Protein AF-A0A0K2B207-F1 (afdb_monomer)

Solvent-accessible surface area (backbone atoms only — not comparable to full-atom values): 3965 Å² total; per-residue (Å²): 132,86,89,62,67,54,71,49,78,46,97,82,53,25,36,38,38,40,38,82,51,91,83,31,30,37,38,39,32,21,43,62,86,68,50,76,78,45,75,48,82,36,48,62,70,59,50,51,51,53,50,52,55,55,55,64,71,64,68,72,82,78,74,87,129

Sequence (65 aa):
MINGGTTIHTADGSTVNVTPRGLEYDLHVRNARGETVATVVMNQDDLDALYEELDAHTTVEWEAA

Secondary structure (DSSP, 8-state):
---S-EEEEPTTS-EEEEEEETTEEEEEEE-TTS-EEEEEEE-HHHHHHHHHHHHHHH-------

Mean predicted aligned error: 7.51 Å

Organism: Streptomyces ambofaciens (strain ATCC 23877 / 3486 / DSM 40053 / JCM 4204 / NBRC 12836 / NRRL B-2516) (NCBI:txid278992)

Foldseek 3Di:
DPPDWDWDADPQLWIWTWDDDPQKIWTFTAGNVRHGPDIDIGGPVVVVVVVVVVVVVPPPPPPDD

Radius of gyration: 14.06 Å; Cα contacts (8 Å, |Δi|>4): 87; chains: 1; bounding box: 41×18×33 Å

pLDDT: mean 83.99, std 16.21, range [40.53, 96.56]

Nearest PDB structures (foldseek):
  8suc-assembly1_A  TM=8.449E-01  e=3.457E-01  Caenorhabditis elegans
  6j9e-assembly1_J  TM=5.694E-01  e=1.607E-01  Xipdecavirus Xp10
  2mqd-assembly1_A  TM=6.041E-01  e=3.667E-01  Limosilactobacillus reuteri subsp. reuteri
  6j9f-assembly1_J  TM=5.192E-01  e=1.607E-01  Xipdecavirus Xp10
  7qqj-assembly1_A  TM=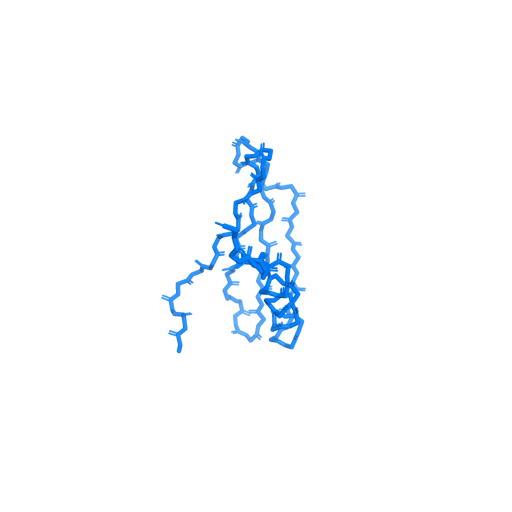7.016E-01  e=1.911E+00  Jeotgalibaca ciconiae

Structure (mmCIF, N/CA/C/O backbone):
data_AF-A0A0K2B207-F1
#
_entry.id   AF-A0A0K2B207-F1
#
loop_
_atom_site.group_PDB
_atom_site.id
_atom_site.type_symbol
_atom_site.label_atom_id
_atom_site.label_alt_id
_atom_site.label_comp_id
_atom_site.label_asym_id
_atom_site.label_entity_id
_atom_site.label_seq_id
_atom_site.pdbx_PDB_ins_code
_atom_site.Cartn_x
_atom_site.Cartn_y
_atom_site.Cartn_z
_atom_site.occupancy
_atom_site.B_iso_or_equiv
_atom_site.auth_seq_id
_atom_site.auth_comp_id
_atom_site.auth_asym_id
_atom_site.auth_atom_id
_atom_site.pdbx_PDB_model_num
ATOM 1 N N . MET A 1 1 ? 10.865 3.984 10.985 1.00 40.53 1 MET A N 1
ATOM 2 C CA . MET A 1 1 ? 9.450 4.400 10.886 1.00 40.53 1 MET A CA 1
ATOM 3 C C . MET A 1 1 ? 9.241 5.045 9.527 1.00 40.53 1 MET A C 1
ATOM 5 O O . MET A 1 1 ? 9.610 6.202 9.361 1.00 40.53 1 MET A O 1
ATOM 9 N N . ILE A 1 2 ? 8.719 4.298 8.550 1.00 42.16 2 ILE A N 1
ATOM 10 C CA . ILE A 1 2 ? 8.254 4.881 7.284 1.00 42.16 2 ILE A CA 1
ATOM 11 C C . ILE A 1 2 ? 6.889 5.500 7.588 1.00 42.16 2 ILE A C 1
ATOM 13 O O . ILE A 1 2 ? 5.873 4.820 7.658 1.00 42.16 2 ILE A O 1
ATOM 17 N N . ASN A 1 3 ? 6.903 6.790 7.909 1.00 44.81 3 ASN A N 1
ATOM 18 C CA . ASN A 1 3 ? 5.711 7.576 8.195 1.00 44.81 3 ASN A CA 1
ATOM 19 C C . ASN A 1 3 ? 5.285 8.248 6.880 1.00 44.81 3 ASN A C 1
ATOM 21 O O . ASN A 1 3 ? 5.558 9.421 6.644 1.00 44.81 3 ASN A O 1
ATOM 25 N N . GLY A 1 4 ? 4.736 7.453 5.965 1.00 50.59 4 GLY A N 1
ATOM 26 C CA . GLY A 1 4 ? 4.324 7.886 4.633 1.00 50.59 4 GLY A CA 1
ATOM 27 C C . GLY A 1 4 ? 3.910 6.667 3.827 1.00 50.59 4 GLY A C 1
ATOM 28 O O . GLY A 1 4 ? 4.724 5.770 3.646 1.00 50.59 4 GLY A O 1
ATOM 29 N N . GLY A 1 5 ? 2.641 6.596 3.424 1.00 67.06 5 GLY A N 1
ATOM 30 C CA . GLY A 1 5 ? 2.123 5.452 2.673 1.00 67.06 5 GLY A CA 1
ATOM 31 C C . GLY A 1 5 ? 2.978 5.153 1.442 1.00 67.06 5 GLY A C 1
ATOM 32 O O . GLY A 1 5 ? 3.387 6.069 0.724 1.00 67.06 5 GLY A O 1
ATOM 33 N N . THR A 1 6 ? 3.268 3.875 1.219 1.00 84.31 6 THR A N 1
ATOM 34 C CA . THR A 1 6 ? 4.039 3.415 0.061 1.00 84.31 6 THR A CA 1
ATOM 35 C C . THR A 1 6 ? 3.099 3.262 -1.124 1.00 84.31 6 THR A C 1
ATOM 37 O O . THR A 1 6 ? 2.027 2.674 -0.997 1.00 84.31 6 THR A O 1
ATOM 40 N N . THR A 1 7 ? 3.491 3.779 -2.288 1.00 89.50 7 THR A N 1
ATOM 41 C CA . THR A 1 7 ? 2.763 3.546 -3.540 1.00 89.50 7 THR A CA 1
ATOM 42 C C . THR A 1 7 ? 3.621 2.721 -4.488 1.00 89.50 7 THR A C 1
ATOM 44 O O . THR A 1 7 ? 4.725 3.128 -4.839 1.00 89.50 7 THR A O 1
ATOM 47 N N . ILE A 1 8 ? 3.097 1.577 -4.917 1.00 89.31 8 ILE A N 1
ATOM 48 C CA . ILE A 1 8 ? 3.670 0.746 -5.976 1.00 89.31 8 ILE A CA 1
ATOM 49 C C . ILE A 1 8 ? 3.031 1.179 -7.297 1.00 89.31 8 ILE A C 1
ATOM 51 O O . ILE A 1 8 ? 1.804 1.230 -7.407 1.00 89.31 8 ILE A O 1
ATOM 55 N N . HIS A 1 9 ? 3.858 1.483 -8.295 1.00 90.69 9 HIS A N 1
ATOM 56 C CA . HIS A 1 9 ? 3.424 1.806 -9.654 1.00 90.69 9 HIS A CA 1
ATOM 57 C C . HIS A 1 9 ? 3.640 0.599 -10.562 1.00 90.69 9 HIS A C 1
ATOM 59 O O . HIS A 1 9 ? 4.754 0.084 -10.650 1.00 90.69 9 HIS A O 1
ATOM 65 N N . THR A 1 10 ? 2.591 0.152 -11.244 1.00 89.38 10 THR A N 1
ATOM 66 C CA . THR A 1 10 ? 2.660 -0.987 -12.164 1.00 89.38 10 THR A CA 1
ATOM 67 C C . THR A 1 10 ? 2.809 -0.517 -13.612 1.00 89.38 10 THR A C 1
ATOM 69 O O . THR A 1 10 ? 2.488 0.621 -13.961 1.00 89.38 10 THR A O 1
ATOM 72 N N . ALA A 1 11 ? 3.306 -1.397 -14.486 1.00 92.50 11 ALA A N 1
ATOM 73 C CA . ALA A 1 11 ? 3.610 -1.062 -15.882 1.00 92.50 11 ALA A CA 1
ATOM 74 C C . ALA A 1 11 ? 2.379 -0.660 -16.720 1.00 92.50 11 ALA A C 1
ATOM 76 O O . ALA A 1 11 ? 2.512 0.047 -17.715 1.00 92.50 11 ALA A O 1
ATOM 77 N N . ASP A 1 12 ? 1.183 -1.095 -16.321 1.00 92.50 12 ASP A N 1
ATOM 78 C CA . ASP A 1 12 ? -0.097 -0.744 -16.949 1.00 92.50 12 ASP A CA 1
ATOM 79 C C . ASP A 1 12 ? -0.651 0.620 -16.482 1.00 92.50 12 ASP A C 1
ATOM 81 O O . ASP A 1 12 ? -1.722 1.034 -16.923 1.00 92.50 12 ASP A O 1
ATOM 85 N N . GLY A 1 13 ? 0.065 1.323 -15.599 1.00 92.44 13 GLY A N 1
ATOM 86 C CA . GLY A 1 13 ? -0.357 2.596 -15.016 1.00 92.44 13 GLY A CA 1
ATOM 87 C C . GLY A 1 13 ? -1.274 2.458 -13.799 1.00 92.44 13 GLY A C 1
ATOM 88 O O . GLY A 1 13 ? -1.672 3.476 -13.230 1.00 92.44 13 GLY A O 1
ATOM 89 N N . SER A 1 14 ? -1.602 1.236 -13.378 1.00 95.12 14 SER A N 1
ATOM 90 C CA . SER A 1 14 ? -2.292 0.990 -12.113 1.00 95.12 14 SER A CA 1
ATOM 91 C C . SER A 1 14 ? -1.379 1.319 -10.917 1.00 95.12 14 SER A C 1
ATOM 93 O O . SER A 1 14 ? -0.162 1.497 -11.037 1.00 95.12 14 SER A O 1
ATOM 95 N N . THR A 1 15 ? -1.980 1.477 -9.738 1.00 95.06 15 THR A N 1
ATOM 96 C CA . THR A 1 15 ? -1.242 1.770 -8.502 1.00 95.06 15 THR A CA 1
ATOM 97 C C . THR A 1 15 ? -1.764 0.950 -7.335 1.00 95.06 15 THR A C 1
ATOM 99 O O . THR A 1 15 ? -2.964 0.695 -7.234 1.00 95.06 15 THR A O 1
ATOM 102 N N . VAL A 1 16 ? -0.865 0.562 -6.434 1.00 93.69 16 VAL A N 1
ATOM 103 C CA . VAL A 1 16 ? -1.215 -0.028 -5.138 1.00 93.69 16 VAL A CA 1
ATOM 104 C C . VAL A 1 16 ? -0.720 0.912 -4.053 1.00 93.69 16 VAL A C 1
ATOM 106 O O . VAL A 1 16 ? 0.475 1.174 -3.974 1.00 93.69 16 VAL A O 1
ATOM 109 N N . ASN A 1 17 ? -1.628 1.449 -3.243 1.00 93.56 17 ASN A N 1
ATOM 110 C CA . ASN A 1 17 ? -1.289 2.352 -2.145 1.00 93.56 17 ASN A CA 1
ATOM 111 C C . ASN A 1 17 ? -1.498 1.646 -0.806 1.00 93.56 17 ASN A C 1
ATOM 113 O O . ASN A 1 17 ? -2.610 1.200 -0.523 1.00 93.56 17 ASN A O 1
ATOM 117 N N . VAL A 1 18 ? -0.437 1.566 -0.007 1.00 93.06 18 VAL A N 1
ATOM 118 C CA . VAL A 1 18 ? -0.448 0.977 1.331 1.00 93.06 18 VAL A CA 1
ATOM 119 C C . VAL A 1 18 ? -0.641 2.076 2.365 1.00 93.06 18 VAL A C 1
ATOM 121 O O . VAL A 1 18 ? 0.203 2.964 2.512 1.00 93.06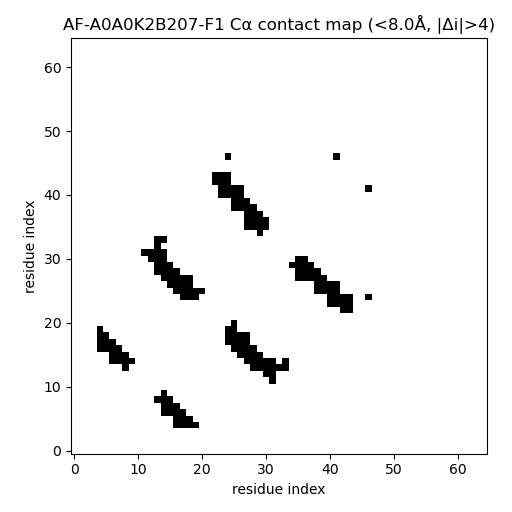 18 VAL A O 1
ATOM 124 N N . THR A 1 19 ? -1.731 1.999 3.125 1.00 92.25 19 THR A N 1
ATOM 125 C CA . THR A 1 19 ? -2.035 2.959 4.190 1.00 92.25 19 THR A CA 1
ATOM 126 C C . THR A 1 19 ? -2.279 2.262 5.524 1.00 92.25 19 THR A C 1
ATOM 128 O O . THR A 1 19 ? -3.003 1.269 5.559 1.00 92.25 19 THR A O 1
ATOM 131 N N . PRO A 1 20 ? -1.724 2.776 6.636 1.00 91.75 20 PRO A N 1
ATOM 132 C CA . PRO A 1 20 ? -1.966 2.204 7.953 1.00 91.75 20 PRO A CA 1
ATOM 133 C C . PRO A 1 20 ? -3.430 2.370 8.382 1.00 91.75 20 PRO A C 1
ATOM 135 O O . PRO A 1 20 ? -4.035 3.431 8.212 1.00 91.75 20 PRO A O 1
ATOM 138 N N . ARG A 1 21 ? -3.964 1.324 9.011 1.00 89.25 21 ARG A N 1
ATOM 139 C CA . ARG A 1 21 ? -5.306 1.212 9.585 1.00 89.25 21 ARG A CA 1
ATOM 140 C C . ARG A 1 21 ? -5.204 0.614 10.992 1.00 89.25 21 ARG A C 1
ATOM 142 O O . ARG A 1 21 ? -5.419 -0.572 11.224 1.00 89.25 21 ARG A O 1
ATOM 149 N N . GLY A 1 22 ? -4.875 1.453 11.971 1.00 89.25 22 GLY A N 1
ATOM 150 C CA . GLY A 1 22 ? -4.643 0.984 13.340 1.00 89.25 22 GLY A CA 1
ATOM 151 C C . GLY A 1 22 ? -3.388 0.109 13.419 1.00 89.25 22 GLY A C 1
ATOM 152 O O . GLY A 1 22 ? -2.292 0.633 13.257 1.00 89.25 22 GLY A O 1
ATOM 153 N N . LEU A 1 23 ? -3.562 -1.190 13.690 1.00 88.88 23 LEU A N 1
ATOM 154 C CA . LEU A 1 23 ? -2.484 -2.197 13.699 1.00 88.88 23 LEU A CA 1
ATOM 155 C C . LEU A 1 23 ? -2.388 -2.989 12.381 1.00 88.88 23 LEU A C 1
ATOM 157 O O . 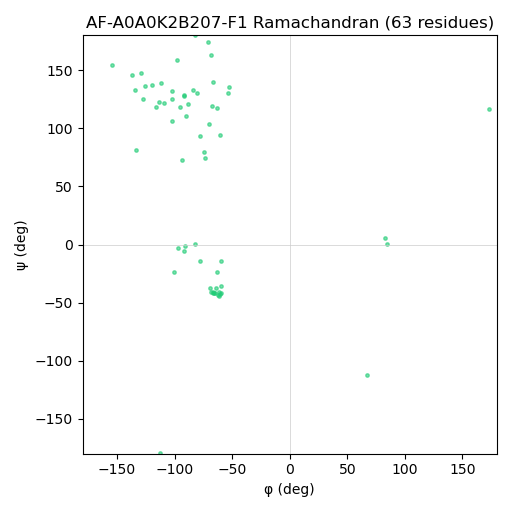LEU A 1 23 ? -1.527 -3.852 12.244 1.00 88.88 23 LEU A O 1
ATOM 161 N N . GLU A 1 24 ? -3.295 -2.720 11.446 1.00 94.50 24 GLU A N 1
ATOM 162 C CA . GLU A 1 24 ? -3.368 -3.344 10.128 1.00 94.50 24 GLU A CA 1
ATOM 163 C C . GLU A 1 24 ? -3.046 -2.311 9.042 1.00 94.50 24 GLU A C 1
ATOM 165 O O . GLU A 1 24 ? -2.796 -1.134 9.319 1.00 94.50 24 GLU A O 1
ATOM 170 N N . TYR A 1 25 ? -3.088 -2.751 7.791 1.00 94.50 25 TYR A N 1
ATOM 171 C CA . TYR A 1 25 ? -2.814 -1.955 6.609 1.00 94.50 25 TYR A CA 1
ATOM 172 C C . TYR A 1 25 ? -3.876 -2.217 5.547 1.00 94.50 25 TYR A C 1
ATOM 174 O O . TYR A 1 25 ?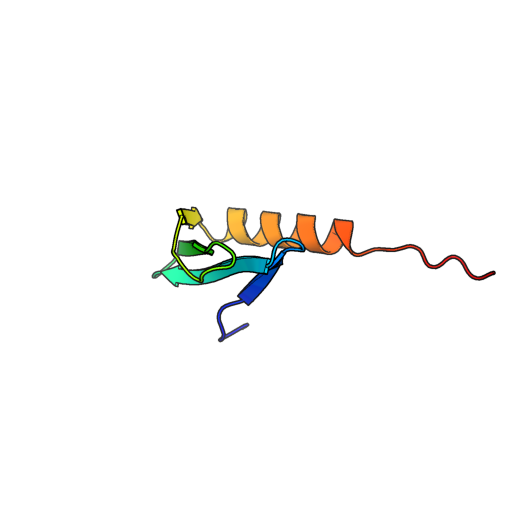 -4.195 -3.365 5.247 1.00 94.50 25 TYR A O 1
ATOM 182 N N . ASP A 1 26 ? -4.403 -1.147 4.958 1.00 95.19 26 ASP A N 1
ATOM 183 C CA . ASP A 1 26 ? -5.222 -1.230 3.754 1.00 95.19 26 ASP A CA 1
ATOM 184 C C . ASP A 1 26 ? -4.312 -1.083 2.524 1.00 95.19 26 ASP A C 1
ATOM 186 O O . ASP A 1 26 ? -3.540 -0.127 2.411 1.00 95.19 26 ASP A O 1
ATOM 190 N N . LEU A 1 27 ? -4.434 -2.013 1.581 1.00 94.56 27 LEU A N 1
ATOM 191 C CA . LEU A 1 27 ? -3.848 -1.948 0.247 1.00 94.56 27 LEU A CA 1
ATOM 192 C C . LEU A 1 27 ? -4.943 -1.566 -0.741 1.00 94.56 27 LEU A C 1
ATOM 194 O O . LEU A 1 27 ? -5.809 -2.373 -1.084 1.00 94.56 27 LEU A O 1
ATOM 198 N N . HIS A 1 28 ? -4.899 -0.329 -1.217 1.00 95.19 28 HIS A N 1
ATOM 199 C CA . HIS A 1 28 ? -5.825 0.171 -2.221 1.00 95.19 28 HIS A CA 1
ATOM 200 C C . HIS A 1 28 ? -5.267 -0.066 -3.617 1.00 95.19 28 HIS A C 1
ATOM 202 O O . HIS A 1 28 ? -4.326 0.610 -4.032 1.00 95.19 28 HIS A O 1
ATOM 208 N N . VAL A 1 29 ? -5.888 -0.976 -4.361 1.00 94.69 29 VAL A N 1
ATOM 209 C CA . VAL A 1 29 ? -5.568 -1.212 -5.768 1.00 94.69 29 VAL A CA 1
ATOM 210 C C . VAL A 1 29 ? -6.413 -0.274 -6.615 1.00 94.69 29 VAL A C 1
ATOM 212 O O . VAL A 1 29 ? -7.646 -0.311 -6.561 1.00 94.69 29 VAL A O 1
ATOM 215 N N . ARG A 1 30 ? -5.756 0.569 -7.406 1.00 96.56 30 ARG A N 1
ATOM 216 C CA . ARG A 1 30 ? -6.391 1.515 -8.322 1.00 96.56 30 ARG A CA 1
ATOM 217 C C . ARG A 1 30 ? -5.968 1.230 -9.749 1.00 96.56 30 ARG A C 1
ATOM 219 O O . ARG A 1 30 ? -4.789 1.016 -10.003 1.00 96.56 30 ARG A O 1
ATOM 226 N N . ASN A 1 31 ? -6.917 1.275 -10.676 1.00 96.06 31 ASN A N 1
ATOM 227 C CA . ASN A 1 31 ? -6.610 1.164 -12.100 1.00 96.06 31 ASN A CA 1
ATOM 228 C C . ASN A 1 31 ? -5.903 2.433 -12.625 1.00 96.06 31 ASN A C 1
ATOM 230 O O . ASN A 1 31 ? -5.820 3.449 -11.931 1.00 96.06 31 ASN A O 1
ATOM 234 N N . ALA A 1 32 ? -5.464 2.411 -13.886 1.00 95.56 32 ALA A N 1
ATOM 235 C CA . ALA A 1 32 ? -4.817 3.553 -14.546 1.00 95.56 32 ALA A CA 1
ATOM 236 C C . ALA A 1 32 ? -5.671 4.837 -14.628 1.00 95.56 32 ALA A C 1
ATOM 238 O O . ALA A 1 32 ? -5.155 5.916 -14.912 1.00 95.56 32 ALA A O 1
ATOM 239 N N . ARG A 1 33 ? -6.985 4.749 -14.377 1.00 95.31 33 ARG A N 1
ATOM 240 C CA . ARG A 1 33 ? -7.900 5.903 -14.310 1.00 95.31 33 ARG A CA 1
ATOM 241 C C . ARG A 1 33 ? -8.020 6.471 -12.889 1.00 95.31 33 ARG A C 1
ATOM 243 O O . ARG A 1 33 ? -8.728 7.454 -12.691 1.00 95.31 33 ARG A O 1
ATOM 250 N N . GLY A 1 34 ? -7.336 5.871 -11.912 1.00 92.19 34 GLY A N 1
ATOM 251 C CA . GLY A 1 34 ? -7.356 6.257 -10.502 1.00 92.19 34 GLY A CA 1
ATOM 252 C C . GLY A 1 34 ? -8.541 5.704 -9.706 1.00 92.19 34 GLY A C 1
ATOM 253 O O . GLY A 1 34 ? -8.696 6.062 -8.537 1.00 92.19 34 GLY A O 1
ATOM 254 N N . GLU A 1 35 ? -9.368 4.844 -10.304 1.00 95.25 35 GLU A N 1
ATOM 255 C CA . GLU A 1 35 ? -10.533 4.240 -9.652 1.00 95.25 35 GLU A CA 1
ATOM 256 C C . GLU A 1 35 ? -10.084 3.058 -8.785 1.00 95.25 35 GLU A C 1
ATOM 258 O O . GLU A 1 35 ? -9.359 2.183 -9.263 1.00 95.25 35 GLU A O 1
ATOM 263 N N . THR A 1 36 ? -10.526 3.005 -7.525 1.00 94.69 36 THR A N 1
ATOM 264 C CA . THR A 1 36 ? -10.277 1.847 -6.655 1.00 94.69 36 THR A CA 1
ATOM 265 C C . THR A 1 36 ? -11.039 0.637 -7.179 1.00 94.69 36 THR A C 1
ATOM 267 O O . THR A 1 36 ? -12.268 0.652 -7.236 1.00 94.69 36 THR A O 1
ATOM 270 N N . VAL A 1 37 ? -10.307 -0.417 -7.527 1.00 96.12 37 VAL A N 1
ATOM 271 C CA . VAL A 1 37 ? -10.867 -1.691 -7.999 1.00 96.12 37 VAL A CA 1
ATOM 272 C C . VAL A 1 37 ? -10.886 -2.754 -6.904 1.00 96.12 37 VAL A C 1
ATOM 274 O O . VAL A 1 37 ? -11.709 -3.664 -6.957 1.00 96.12 37 VAL A O 1
ATOM 277 N N . ALA A 1 38 ? -10.020 -2.626 -5.895 1.00 95.25 38 ALA A N 1
ATOM 278 C CA . ALA A 1 38 ? -10.004 -3.489 -4.721 1.00 95.25 38 ALA A CA 1
ATOM 279 C C . ALA A 1 38 ? -9.383 -2.781 -3.509 1.00 95.25 38 ALA A C 1
ATOM 281 O O . ALA A 1 38 ? -8.531 -1.903 -3.656 1.00 95.25 38 ALA A O 1
ATOM 282 N N . THR A 1 39 ? -9.782 -3.221 -2.316 1.00 95.31 39 THR A N 1
ATOM 283 C CA . THR A 1 39 ? -9.089 -2.926 -1.059 1.00 95.31 39 THR A CA 1
ATOM 284 C C . THR A 1 39 ? -8.834 -4.248 -0.347 1.00 95.31 39 THR A C 1
ATOM 286 O O . THR A 1 39 ? -9.776 -5.009 -0.124 1.00 95.31 39 THR A O 1
ATOM 289 N N . VAL A 1 40 ? -7.577 -4.515 -0.007 1.00 94.31 40 VAL A N 1
ATOM 290 C CA . VAL A 1 40 ? -7.156 -5.700 0.754 1.00 94.31 40 VAL A CA 1
ATOM 291 C C . VAL A 1 40 ? -6.674 -5.245 2.126 1.00 94.31 40 VAL A C 1
ATOM 293 O O . VAL A 1 40 ? -6.007 -4.221 2.215 1.00 94.31 40 VAL A O 1
ATOM 296 N N . VAL A 1 41 ? -7.017 -5.982 3.182 1.00 95.06 41 VAL A N 1
ATOM 297 C CA . VAL A 1 41 ? -6.529 -5.718 4.545 1.00 95.06 41 VAL A CA 1
ATOM 298 C C . VAL A 1 41 ? -5.420 -6.712 4.866 1.00 95.06 41 VAL A C 1
ATOM 300 O O . VAL A 1 41 ? -5.597 -7.906 4.626 1.00 95.06 41 VAL A O 1
ATOM 303 N N . MET A 1 42 ? -4.303 -6.222 5.396 1.00 93.31 42 MET A N 1
ATOM 304 C CA . MET A 1 42 ? -3.142 -7.016 5.803 1.00 93.31 42 MET A CA 1
ATOM 305 C C . MET A 1 42 ? -2.724 -6.667 7.229 1.00 93.31 42 MET A C 1
ATOM 307 O O . MET A 1 42 ? -2.841 -5.518 7.659 1.00 93.31 42 MET A O 1
ATOM 311 N N . ASN A 1 43 ? -2.206 -7.651 7.959 1.00 95.25 43 ASN A N 1
ATOM 312 C CA . ASN A 1 43 ? -1.471 -7.384 9.193 1.00 95.25 43 ASN A CA 1
ATOM 313 C C . ASN A 1 43 ? -0.006 -7.006 8.869 1.00 95.25 43 ASN A C 1
ATOM 315 O O . ASN A 1 43 ? 0.386 -6.929 7.704 1.00 95.25 43 ASN A O 1
ATOM 319 N N . GLN A 1 44 ? 0.789 -6.731 9.906 1.00 92.69 44 GLN A N 1
ATOM 320 C CA . GLN A 1 44 ? 2.200 -6.366 9.755 1.00 92.69 44 GLN A CA 1
ATOM 321 C C . GLN A 1 44 ? 3.040 -7.482 9.109 1.00 92.69 44 GLN A C 1
ATOM 323 O O . GLN A 1 44 ? 3.833 -7.183 8.223 1.00 92.69 44 GLN A O 1
ATOM 328 N N . ASP A 1 45 ? 2.844 -8.740 9.512 1.00 94.75 45 ASP A N 1
ATOM 329 C CA . ASP A 1 45 ? 3.643 -9.873 9.026 1.00 94.75 45 ASP A CA 1
ATOM 330 C C . ASP A 1 45 ? 3.409 -10.115 7.523 1.00 94.75 45 ASP A C 1
ATOM 332 O O . ASP A 1 45 ? 4.357 -10.309 6.764 1.00 94.75 45 ASP A O 1
ATOM 336 N N . ASP A 1 46 ? 2.151 -10.033 7.076 1.00 93.25 46 ASP A N 1
ATOM 337 C CA . ASP A 1 46 ? 1.784 -10.150 5.658 1.00 93.25 46 ASP A CA 1
ATOM 338 C C . ASP A 1 46 ? 2.371 -8.998 4.823 1.00 93.25 46 ASP A C 1
ATOM 340 O O . ASP A 1 46 ? 2.798 -9.194 3.683 1.00 93.25 46 ASP A O 1
ATOM 344 N N . LEU A 1 47 ? 2.398 -7.785 5.388 1.00 90.88 47 LEU A N 1
ATOM 345 C CA . LEU A 1 47 ? 2.9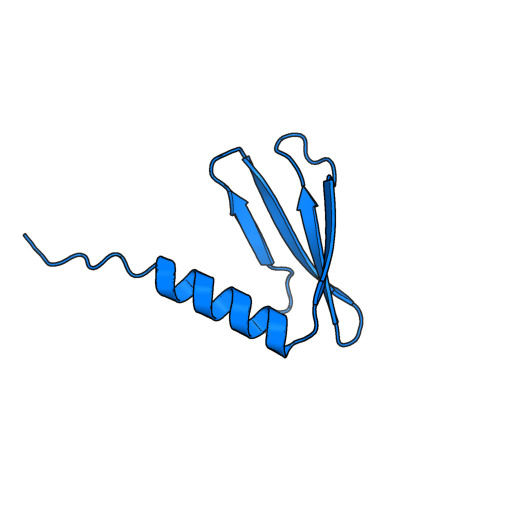70 -6.619 4.721 1.00 90.88 47 LEU A CA 1
ATOM 346 C C . LEU A 1 47 ? 4.496 -6.733 4.587 1.00 90.88 47 LEU A C 1
ATOM 348 O O . LEU A 1 47 ? 5.040 -6.379 3.541 1.00 90.88 47 LEU A O 1
ATOM 352 N N . ASP A 1 48 ? 5.178 -7.227 5.619 1.00 91.19 48 ASP A N 1
ATOM 353 C C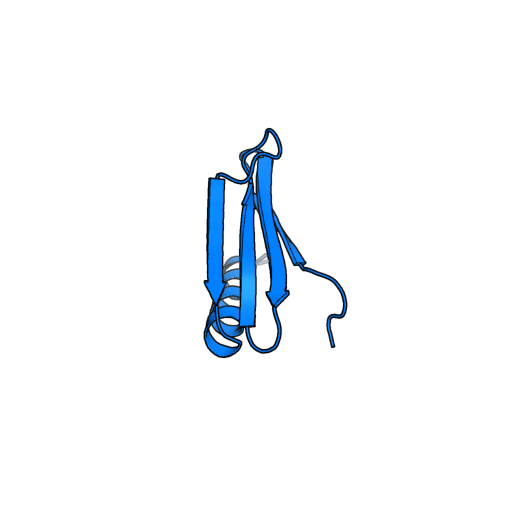A . ASP A 1 48 ? 6.625 -7.443 5.584 1.00 91.19 48 ASP A CA 1
ATOM 354 C C . ASP A 1 48 ? 6.999 -8.520 4.554 1.00 91.19 48 ASP A C 1
ATOM 356 O O . ASP A 1 48 ? 7.919 -8.307 3.763 1.00 91.19 48 ASP A O 1
ATOM 360 N N . ALA A 1 49 ? 6.229 -9.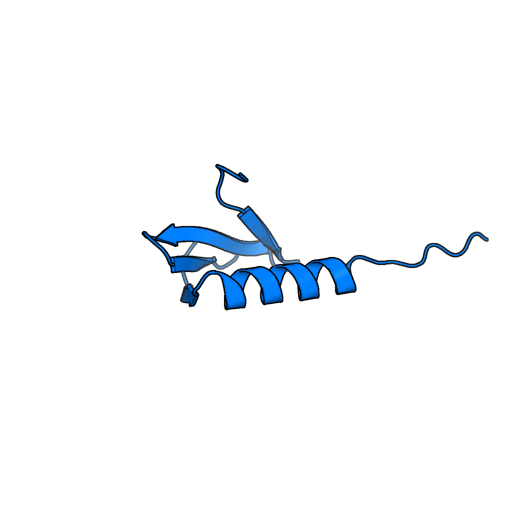612 4.477 1.00 91.50 49 ALA A N 1
ATOM 361 C CA . ALA A 1 49 ? 6.409 -10.645 3.456 1.00 91.50 49 ALA A CA 1
ATOM 362 C C . ALA A 1 49 ? 6.250 -10.090 2.027 1.00 91.50 49 ALA A C 1
ATOM 364 O O . ALA A 1 49 ? 7.056 -10.395 1.148 1.00 91.50 49 ALA A O 1
ATOM 365 N N . LEU A 1 50 ? 5.257 -9.221 1.791 1.00 88.62 50 LEU A N 1
ATOM 366 C CA . LEU A 1 50 ? 5.071 -8.564 0.492 1.00 88.62 50 LEU A CA 1
ATOM 367 C C . LEU A 1 50 ? 6.283 -7.706 0.095 1.00 88.62 50 LEU A C 1
ATOM 369 O O . LEU A 1 50 ? 6.687 -7.706 -1.070 1.00 88.62 50 LEU A O 1
ATOM 373 N N . TYR A 1 51 ? 6.850 -6.948 1.038 1.00 87.88 51 TYR A N 1
ATOM 374 C CA . TYR A 1 51 ? 8.033 -6.134 0.758 1.00 87.88 51 TYR A CA 1
ATOM 375 C C . TYR A 1 51 ? 9.279 -6.988 0.515 1.00 87.88 51 TYR A C 1
ATOM 377 O O . TYR A 1 51 ? 10.050 -6.669 -0.389 1.00 87.88 51 TYR A O 1
ATOM 385 N N . GLU A 1 52 ? 9.447 -8.089 1.248 1.00 90.00 52 GLU A N 1
ATOM 386 C CA . GLU A 1 52 ? 10.545 -9.034 1.026 1.00 90.00 52 GLU A CA 1
ATOM 387 C C . GLU A 1 52 ? 10.487 -9.654 -0.381 1.00 90.00 52 GLU A C 1
ATOM 389 O O . GLU A 1 52 ? 11.500 -9.691 -1.085 1.00 90.00 52 GLU A O 1
ATOM 394 N N . GLU A 1 53 ? 9.301 -10.066 -0.842 1.00 87.56 53 GLU A N 1
ATOM 395 C CA . GLU A 1 53 ? 9.112 -10.568 -2.210 1.00 87.56 53 GLU A CA 1
ATOM 396 C C . GLU A 1 53 ? 9.443 -9.503 -3.271 1.00 87.56 53 GLU A C 1
ATOM 398 O O . GLU A 1 53 ? 10.076 -9.804 -4.290 1.00 87.56 53 GLU A O 1
ATOM 403 N N . LEU A 1 54 ? 9.055 -8.244 -3.042 1.00 83.88 54 LEU A N 1
ATOM 404 C CA . LEU A 1 54 ? 9.322 -7.145 -3.973 1.00 83.88 54 LEU A CA 1
ATOM 405 C C . LEU A 1 54 ? 10.822 -6.821 -4.081 1.00 83.88 54 LEU A C 1
ATOM 407 O O . LEU A 1 54 ? 11.337 -6.608 -5.186 1.00 83.88 54 LEU A O 1
ATOM 411 N N . ASP A 1 55 ? 11.528 -6.816 -2.953 1.00 82.69 55 ASP A N 1
ATOM 412 C CA . ASP A 1 55 ? 12.973 -6.589 -2.911 1.00 82.69 55 ASP A CA 1
ATOM 413 C C . ASP A 1 55 ? 13.737 -7.742 -3.584 1.00 82.69 55 ASP A C 1
ATOM 415 O O . ASP A 1 55 ? 14.653 -7.500 -4.381 1.00 82.69 55 ASP A O 1
ATOM 419 N N . ALA A 1 56 ? 13.316 -8.993 -3.365 1.00 79.75 56 ALA A N 1
ATOM 420 C CA . ALA A 1 56 ? 13.911 -10.166 -4.007 1.00 79.75 56 ALA A CA 1
ATOM 421 C C . ALA A 1 56 ? 13.825 -10.107 -5.545 1.00 79.75 56 ALA A C 1
ATOM 423 O O . ALA A 1 56 ? 14.762 -10.506 -6.239 1.00 79.75 56 ALA A O 1
ATOM 424 N N . HIS A 1 57 ? 12.741 -9.551 -6.095 1.00 66.19 57 HIS A N 1
ATOM 425 C CA . HIS A 1 57 ? 12.566 -9.387 -7.541 1.00 66.19 57 HIS A CA 1
ATOM 426 C C . HIS A 1 57 ? 13.349 -8.216 -8.156 1.00 66.19 57 HIS A C 1
ATOM 428 O O . HIS A 1 57 ? 13.497 -8.164 -9.379 1.00 66.19 57 HIS A O 1
ATOM 434 N N . THR A 1 58 ? 13.873 -7.295 -7.344 1.00 60.62 58 THR A N 1
ATOM 435 C CA . THR A 1 58 ? 14.588 -6.098 -7.824 1.00 60.62 58 THR A CA 1
ATOM 436 C C . THR A 1 58 ? 16.104 -6.314 -7.938 1.00 60.62 58 THR A C 1
ATOM 438 O O . THR A 1 58 ? 16.813 -5.474 -8.496 1.00 60.62 58 THR A O 1
ATOM 441 N N . THR A 1 59 ? 16.623 -7.468 -7.500 1.00 56.12 59 THR A N 1
ATOM 442 C CA . THR A 1 59 ? 18.026 -7.846 -7.737 1.00 56.12 59 THR A CA 1
ATOM 443 C C . THR A 1 59 ? 18.214 -8.271 -9.197 1.00 56.12 59 THR A C 1
ATOM 445 O O . THR A 1 59 ? 18.248 -9.449 -9.539 1.00 56.12 59 THR A O 1
ATOM 448 N N . VAL A 1 60 ? 18.330 -7.287 -10.088 1.00 55.78 60 VAL A N 1
ATOM 449 C CA . VAL A 1 60 ? 19.010 -7.470 -11.371 1.00 55.78 60 VAL A CA 1
ATOM 450 C C . VAL A 1 60 ? 20.496 -7.610 -11.070 1.00 55.78 60 VAL A C 1
ATOM 452 O O . VAL A 1 60 ? 21.170 -6.630 -10.759 1.00 55.78 60 VAL A O 1
ATOM 455 N N . GLU A 1 61 ? 21.008 -8.838 -11.139 1.00 54.72 61 GLU A N 1
ATOM 456 C CA . GLU A 1 61 ? 22.447 -9.075 -11.210 1.00 54.72 61 GLU A CA 1
ATOM 457 C C . GLU A 1 61 ? 22.9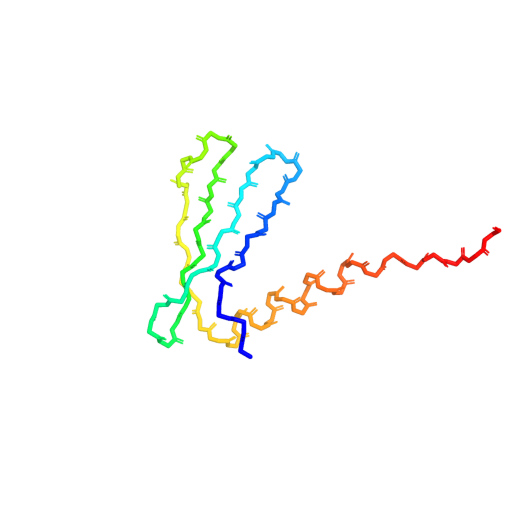84 -8.400 -12.476 1.00 54.72 61 GLU A C 1
ATOM 459 O O . GLU A 1 61 ? 22.953 -8.947 -13.578 1.00 54.72 61 GLU A O 1
ATOM 464 N N . TRP A 1 62 ? 23.466 -7.168 -12.333 1.00 58.28 62 TRP A N 1
ATOM 465 C CA . TRP A 1 62 ? 24.384 -6.581 -13.294 1.00 58.28 62 TRP A CA 1
ATOM 466 C C . TRP A 1 62 ? 25.748 -7.244 -13.093 1.00 58.28 62 TRP A C 1
ATOM 468 O O . TRP A 1 62 ? 26.661 -6.653 -12.516 1.00 58.28 62 TRP A O 1
ATOM 478 N N . GLU A 1 63 ? 25.888 -8.492 -13.543 1.00 57.28 63 GLU A N 1
ATOM 479 C CA . GLU A 1 63 ? 27.216 -9.030 -13.812 1.00 57.28 63 GLU A CA 1
ATOM 480 C C . GLU A 1 63 ? 27.832 -8.202 -14.943 1.00 57.28 63 GLU A C 1
ATOM 482 O O . GLU A 1 63 ? 27.295 -8.086 -16.047 1.00 57.28 63 GLU A O 1
ATOM 487 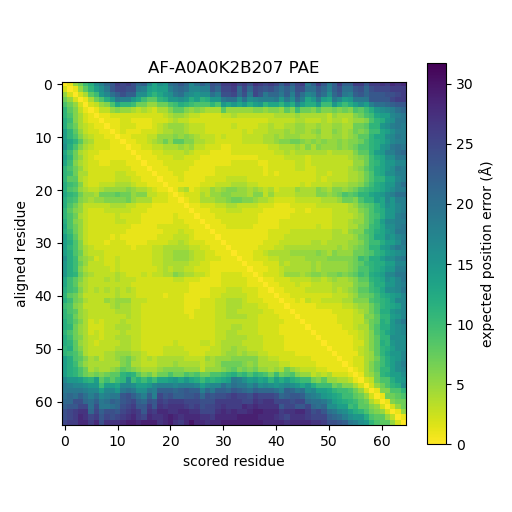N N . ALA A 1 64 ? 28.936 -7.548 -14.596 1.00 60.28 64 ALA A N 1
ATOM 488 C CA . ALA A 1 64 ? 29.711 -6.676 -15.454 1.00 60.28 64 ALA A CA 1
ATOM 489 C C . ALA A 1 64 ? 30.108 -7.369 -16.769 1.00 60.28 64 ALA A C 1
ATOM 491 O O . ALA A 1 64 ? 30.693 -8.453 -16.752 1.00 60.28 64 ALA A O 1
ATOM 492 N N . ALA A 1 65 ? 29.854 -6.689 -17.889 1.00 48.75 65 ALA A N 1
ATOM 493 C CA . ALA A 1 65 ? 30.454 -6.966 -19.193 1.00 48.75 65 ALA A CA 1
ATOM 494 C C . ALA A 1 65 ? 31.279 -5.757 -19.646 1.00 48.75 65 ALA A C 1
ATOM 496 O O . ALA A 1 65 ? 30.791 -4.615 -19.468 1.00 48.75 65 ALA A O 1
#